Protein AF-A0A261SC72-F1 (afdb_monomer)

Secondary structure (DSSP, 8-state):
--PPPPHHHHHHHHHHHHHHHHHHHHHTT-HHHHHHHHHHHHHHHHHHHHS-TT----HHHHHHHHHHHHHHHHHHHHHHHHHHHHHHHHHHHHHHHHHHHHHHHHHHHHHHTT-

Foldseek 3Di:
DDDPQPPLLVLLVQLLVLLLQLLVCLVVVNVVSNVVSVVVNVVSVVVNVVPDPPDDDDPVSVVSSVVSVVSSVVSVVSSCVSVVVVVVVVVVVVVVVVVVVVVVVVVVVVVVVVD

Nearest PDB structures (foldseek):
  3h3m-assembly1_A  TM=9.559E-01  e=9.426E-07  Bordetella bronchiseptica
  3a7m-assembly1_B  TM=8.176E-01  e=1.251E-03  Salmonella enterica subsp. enterica serovar Typhimurium
  6ch2-assembly1_D  TM=7.949E-01  e=9.130E-03  Salmonella enterica subsp. enterica serovar Typhimurium str. LT2
  6ch2-assembly2_E  TM=7.815E-01  e=1.737E-02  Salmonella enterica subsp. enterica serovar Typhimurium str. LT2
  6lea-assembly2_B  TM=5.306E-01  e=2.557E-01  Helicobacter pylori CPY1124

Solvent-accessible surface area (backbone atoms only — not comparable to full-atom values): 6359 Å² total; per-residue (Å²): 133,86,73,82,75,57,71,67,56,53,43,46,53,52,43,36,54,33,33,49,50,23,29,52,25,45,76,70,69,35,59,68,54,25,53,55,32,49,50,55,40,53,54,44,52,52,54,51,71,66,56,62,98,73,75,84,65,54,74,66,56,48,50,53,49,49,55,41,51,52,52,33,52,52,29,54,49,55,34,44,67,64,47,52,60,56,53,53,52,52,52,51,52,54,50,52,52,52,52,53,54,51,52,54,50,51,56,53,52,54,58,66,73,75,111

Radius of gyration: 23.68 Å; Cα contacts (8 Å, |Δi|>4): 65; chains: 1; bounding box: 67×28×64 Å

Sequence (115 aa):
MTSPSPQILELYREIVAVTASMLNAARTEDWNSVLTHGLSYCEAVERLRHIGVGELLDDDERRQKHDMLVQILENDAHTRDLAMPELARMSELLGRMKRQQGALRAYAGTKARAL

Organism: NCBI:txid1416804

pLDDT: mean 90.12, std 13.84, range [33.69, 98.88]

Structure (mmCIF, N/CA/C/O backbone):
data_AF-A0A261SC72-F1
#
_entry.id   AF-A0A261SC72-F1
#
loop_
_atom_site.group_PDB
_atom_site.id
_atom_site.type_symbol
_atom_site.label_atom_id
_atom_site.label_alt_id
_atom_site.label_comp_id
_atom_site.label_asym_id
_atom_site.label_entity_id
_atom_site.label_seq_id
_atom_site.pdbx_PDB_ins_code
_atom_site.Cartn_x
_atom_site.Cartn_y
_atom_site.Cartn_z
_atom_site.occupancy
_atom_site.B_iso_or_equiv
_atom_site.auth_seq_id
_atom_site.auth_comp_id
_atom_site.auth_asym_id
_atom_site.auth_atom_id
_atom_site.pdbx_PDB_model_num
ATOM 1 N N . MET A 1 1 ? 28.016 -4.893 -21.077 1.00 33.69 1 MET A N 1
ATOM 2 C CA . MET A 1 1 ? 27.917 -3.566 -20.436 1.00 33.69 1 MET A CA 1
ATOM 3 C C . MET A 1 1 ? 26.440 -3.343 -20.173 1.00 33.69 1 MET A C 1
ATOM 5 O O . MET A 1 1 ? 25.695 -3.267 -21.135 1.00 33.69 1 MET A O 1
ATOM 9 N N . THR A 1 2 ? 25.994 -3.400 -18.920 1.00 43.19 2 THR A N 1
ATOM 10 C CA . THR A 1 2 ? 24.593 -3.139 -18.555 1.00 43.19 2 THR A CA 1
ATOM 11 C C . THR A 1 2 ? 24.334 -1.646 -18.695 1.00 43.19 2 THR A C 1
ATOM 13 O O . THR A 1 2 ? 24.965 -0.856 -17.992 1.00 43.19 2 THR A O 1
ATOM 16 N N . SER A 1 3 ? 23.462 -1.259 -19.627 1.00 52.41 3 SER A N 1
ATOM 17 C CA . SER A 1 3 ? 22.930 0.103 -19.676 1.00 52.41 3 SER A CA 1
ATOM 18 C C . SER A 1 3 ? 22.315 0.445 -18.313 1.00 52.41 3 SER A C 1
ATOM 20 O O . SER A 1 3 ? 21.748 -0.445 -17.671 1.00 52.41 3 SER A O 1
ATOM 22 N N . PRO A 1 4 ? 22.461 1.687 -17.821 1.00 63.47 4 PRO A N 1
ATOM 23 C CA . PRO A 1 4 ? 21.792 2.102 -16.595 1.00 63.47 4 PRO A CA 1
ATOM 24 C C . PRO A 1 4 ? 20.283 1.874 -16.744 1.00 63.47 4 PRO A C 1
ATOM 26 O O . PRO A 1 4 ? 19.705 2.222 -17.770 1.00 63.47 4 PRO A O 1
ATOM 29 N N . SER A 1 5 ? 19.674 1.248 -15.735 1.00 67.31 5 SER A N 1
ATOM 30 C CA . SER A 1 5 ? 18.232 0.988 -15.709 1.00 67.31 5 SER A CA 1
ATOM 31 C C . SER A 1 5 ? 17.465 2.313 -15.819 1.00 67.31 5 SER A C 1
ATOM 33 O O . SER A 1 5 ? 17.856 3.264 -15.135 1.00 67.31 5 SER A O 1
ATOM 35 N N . PRO A 1 6 ? 16.370 2.379 -16.601 1.00 83.62 6 PRO A N 1
ATOM 36 C CA . PRO A 1 6 ? 15.518 3.562 -16.681 1.00 83.62 6 PRO A CA 1
ATOM 37 C C . PRO A 1 6 ? 15.089 4.041 -15.298 1.00 83.62 6 PRO A C 1
ATOM 39 O O . PRO A 1 6 ? 14.790 3.221 -14.417 1.00 83.62 6 PRO A O 1
ATOM 42 N N . GLN A 1 7 ? 15.032 5.359 -15.110 1.00 89.25 7 GLN A N 1
ATOM 43 C CA . GLN A 1 7 ? 14.712 5.956 -13.816 1.00 89.25 7 GLN A CA 1
ATOM 44 C C . GLN A 1 7 ? 13.316 5.527 -13.346 1.00 89.25 7 GLN A C 1
ATOM 46 O O . GLN A 1 7 ? 13.100 5.294 -12.154 1.00 89.25 7 GLN A O 1
ATOM 51 N N . ILE A 1 8 ? 12.382 5.345 -14.286 1.00 91.94 8 ILE A N 1
ATOM 52 C CA . ILE A 1 8 ? 11.044 4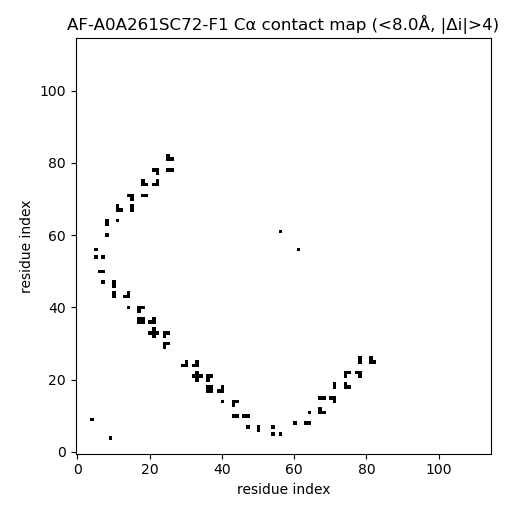.839 -13.992 1.00 91.94 8 ILE A CA 1
ATOM 53 C C . ILE A 1 8 ? 11.081 3.447 -13.350 1.00 91.94 8 ILE A C 1
ATOM 55 O O . ILE A 1 8 ? 10.381 3.222 -12.366 1.00 91.94 8 ILE A O 1
ATOM 59 N N . LEU A 1 9 ? 11.915 2.521 -13.836 1.00 93.50 9 LEU A N 1
ATOM 60 C CA . LEU A 1 9 ? 11.978 1.158 -13.295 1.00 93.50 9 LEU A CA 1
ATOM 61 C C . LEU A 1 9 ? 12.565 1.132 -11.885 1.00 93.50 9 LEU A C 1
ATOM 63 O O . LEU A 1 9 ? 12.149 0.310 -11.071 1.00 93.50 9 LEU A O 1
ATOM 67 N N . GLU A 1 10 ? 13.483 2.049 -11.576 1.00 94.06 10 GLU A N 1
ATOM 68 C CA . GLU A 1 10 ? 14.015 2.180 -10.221 1.00 94.06 10 GLU A CA 1
ATOM 69 C C . GLU A 1 10 ? 12.943 2.636 -9.229 1.00 94.06 10 GLU A C 1
ATOM 71 O O . GLU A 1 10 ? 12.814 2.053 -8.155 1.00 94.06 10 GLU A O 1
ATOM 76 N N . LEU A 1 11 ? 12.097 3.596 -9.612 1.00 94.94 11 LEU A N 1
ATOM 77 C CA . LEU A 1 11 ? 10.971 4.001 -8.769 1.00 94.94 11 LEU A CA 1
ATOM 78 C C . LEU A 1 11 ? 9.945 2.880 -8.589 1.00 94.94 11 LEU A C 1
ATOM 80 O O . LEU A 1 11 ? 9.426 2.706 -7.491 1.00 94.94 11 LEU A O 1
ATOM 84 N N . TYR A 1 12 ? 9.664 2.086 -9.625 1.00 96.69 12 TYR A N 1
ATOM 85 C CA . TYR A 1 12 ? 8.801 0.912 -9.466 1.00 96.69 12 TYR A CA 1
ATOM 86 C C . TYR A 1 12 ? 9.408 -0.120 -8.503 1.00 96.69 12 TYR A C 1
ATOM 88 O O . TYR A 1 12 ? 8.680 -0.642 -7.660 1.00 96.69 12 TYR A O 1
ATOM 96 N N . ARG A 1 13 ? 10.726 -0.371 -8.557 1.00 97.50 13 ARG A N 1
ATOM 97 C CA . ARG A 1 13 ? 11.416 -1.236 -7.580 1.00 97.50 13 ARG A CA 1
ATOM 98 C C . ARG A 1 13 ? 11.304 -0.696 -6.158 1.00 97.50 13 ARG A C 1
ATOM 100 O O . ARG A 1 13 ? 11.034 -1.461 -5.233 1.00 97.50 13 ARG A O 1
ATOM 107 N N . GLU A 1 14 ? 11.470 0.610 -5.983 1.00 97.75 14 GLU A N 1
ATOM 108 C CA . GLU A 1 14 ? 11.312 1.261 -4.684 1.00 97.75 14 GLU A CA 1
ATOM 109 C C . GLU A 1 14 ? 9.878 1.113 -4.147 1.00 97.75 14 GLU A C 1
ATOM 111 O O . GLU A 1 14 ? 9.680 0.761 -2.981 1.00 97.75 14 GLU A O 1
ATOM 116 N N . ILE A 1 15 ? 8.869 1.291 -5.007 1.00 98.31 15 ILE A N 1
ATOM 117 C CA . ILE A 1 15 ? 7.457 1.134 -4.631 1.00 98.31 15 ILE A CA 1
ATOM 118 C C . ILE A 1 15 ? 7.131 -0.334 -4.290 1.00 98.31 15 ILE A C 1
ATOM 120 O O . ILE A 1 15 ? 6.401 -0.610 -3.334 1.00 98.31 15 ILE A O 1
ATOM 124 N N . VAL A 1 16 ? 7.706 -1.306 -5.004 1.00 98.75 16 VAL A N 1
ATOM 125 C CA . VAL A 1 16 ? 7.606 -2.728 -4.629 1.00 98.75 16 VAL A CA 1
ATOM 126 C C . VAL A 1 16 ? 8.185 -2.961 -3.230 1.00 98.75 16 VAL A C 1
ATOM 128 O O . VAL A 1 16 ? 7.547 -3.604 -2.396 1.00 98.75 16 VAL A O 1
ATOM 131 N N . ALA A 1 17 ? 9.367 -2.415 -2.938 1.00 98.69 17 ALA A N 1
ATOM 132 C CA . ALA A 1 17 ? 10.029 -2.608 -1.650 1.00 98.69 17 ALA A CA 1
ATOM 133 C C . ALA A 1 17 ? 9.243 -1.988 -0.478 1.00 98.69 17 ALA A C 1
ATOM 135 O O . ALA A 1 17 ? 9.101 -2.613 0.581 1.00 98.69 17 ALA A O 1
ATOM 136 N N . VAL A 1 18 ? 8.695 -0.781 -0.659 1.00 98.69 18 VAL A N 1
ATOM 137 C CA . VAL A 1 18 ? 7.918 -0.114 0.396 1.00 98.69 18 VAL A CA 1
ATOM 138 C C . VAL A 1 18 ? 6.568 -0.795 0.627 1.00 98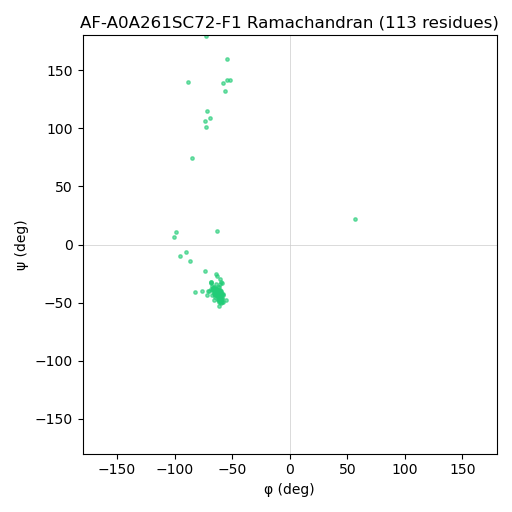.69 18 VAL A C 1
ATOM 140 O O . VAL A 1 18 ? 6.202 -1.015 1.779 1.00 98.69 18 VAL A O 1
ATOM 143 N N . THR A 1 19 ? 5.868 -1.232 -0.426 1.00 98.81 19 THR A N 1
ATOM 144 C CA . THR A 1 19 ? 4.595 -1.966 -0.274 1.00 98.81 19 THR A CA 1
ATOM 145 C C . THR A 1 19 ? 4.797 -3.356 0.333 1.00 98.81 19 THR A C 1
ATOM 147 O O . THR A 1 19 ? 3.980 -3.797 1.141 1.00 98.81 19 THR A O 1
ATOM 150 N N . ALA A 1 20 ? 5.922 -4.023 0.054 1.00 98.81 20 ALA A N 1
ATOM 151 C CA . ALA A 1 20 ? 6.294 -5.260 0.743 1.00 98.81 20 ALA A CA 1
ATOM 152 C C . ALA A 1 20 ? 6.568 -5.025 2.241 1.00 98.81 20 ALA A C 1
ATOM 154 O O . ALA A 1 20 ? 6.142 -5.820 3.082 1.00 98.81 20 ALA A O 1
ATOM 155 N N . SER A 1 21 ? 7.230 -3.915 2.588 1.00 98.81 21 SER A N 1
ATOM 156 C CA . SER A 1 21 ? 7.462 -3.518 3.985 1.00 98.81 21 SER A CA 1
ATOM 157 C C . SER A 1 21 ? 6.152 -3.190 4.711 1.00 98.81 21 SER A C 1
ATOM 159 O O . SER A 1 21 ? 5.955 -3.635 5.842 1.00 98.81 21 SER 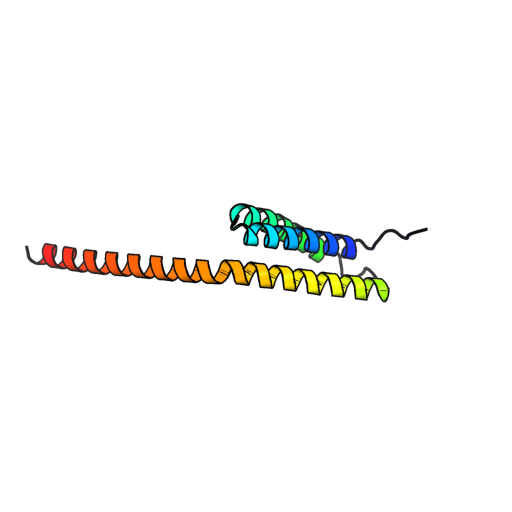A O 1
ATOM 161 N N . MET A 1 22 ? 5.217 -2.500 4.043 1.00 98.69 22 MET A N 1
ATOM 162 C CA . MET A 1 22 ? 3.859 -2.263 4.553 1.00 98.69 22 MET A CA 1
ATOM 163 C C . MET A 1 22 ? 3.133 -3.578 4.839 1.00 98.69 22 MET A C 1
ATOM 165 O O . MET A 1 22 ? 2.617 -3.761 5.940 1.00 98.69 22 MET A O 1
ATOM 169 N N . LEU A 1 23 ? 3.137 -4.516 3.888 1.00 98.81 23 LEU A N 1
ATOM 170 C CA . LEU A 1 23 ? 2.497 -5.815 4.075 1.00 98.81 23 LEU A CA 1
ATOM 171 C C . LEU A 1 23 ? 3.135 -6.601 5.227 1.00 98.81 23 LEU A C 1
ATOM 173 O O . LEU A 1 23 ? 2.426 -7.212 6.026 1.00 98.81 23 LEU A O 1
ATOM 177 N N . ASN A 1 24 ? 4.464 -6.588 5.344 1.00 98.69 24 ASN A N 1
ATOM 178 C CA . ASN A 1 24 ? 5.151 -7.273 6.435 1.00 98.69 24 ASN A CA 1
ATOM 179 C C . ASN A 1 24 ? 4.795 -6.676 7.806 1.00 98.69 24 ASN A C 1
ATOM 181 O O . ASN A 1 24 ? 4.492 -7.427 8.728 1.00 98.69 24 ASN A O 1
ATOM 185 N N . ALA A 1 25 ? 4.758 -5.346 7.921 1.00 98.56 25 ALA A N 1
ATOM 186 C CA . ALA A 1 25 ? 4.326 -4.669 9.142 1.00 98.56 25 ALA A CA 1
ATOM 187 C C . ALA A 1 25 ? 2.854 -4.970 9.477 1.00 98.56 25 ALA A C 1
ATOM 189 O O . ALA A 1 25 ? 2.524 -5.238 10.631 1.00 98.56 25 ALA A O 1
ATOM 190 N N . ALA A 1 26 ? 1.973 -5.010 8.472 1.00 98.25 26 ALA A N 1
ATOM 191 C CA . ALA A 1 26 ? 0.569 -5.370 8.661 1.00 98.25 26 ALA A CA 1
ATOM 192 C C . ALA A 1 26 ? 0.401 -6.820 9.149 1.00 98.25 26 ALA A C 1
ATOM 194 O O . ALA A 1 26 ? -0.430 -7.081 10.015 1.00 98.25 26 ALA A O 1
ATOM 195 N N . ARG A 1 27 ? 1.218 -7.763 8.655 1.00 98.12 27 ARG A N 1
ATOM 196 C CA . ARG A 1 27 ? 1.227 -9.164 9.124 1.00 98.12 27 ARG A CA 1
ATOM 197 C C . ARG A 1 27 ? 1.625 -9.304 10.592 1.00 98.12 27 ARG A C 1
ATOM 199 O O . ARG A 1 27 ? 1.223 -10.272 11.228 1.00 98.12 27 ARG A O 1
ATOM 206 N N . THR A 1 28 ? 2.409 -8.366 11.116 1.00 97.81 28 THR A N 1
ATOM 207 C CA . THR A 1 28 ? 2.786 -8.304 12.535 1.00 97.81 28 THR A CA 1
ATOM 208 C C . THR A 1 28 ? 1.932 -7.317 13.335 1.00 97.81 28 THR A C 1
ATOM 210 O O . THR A 1 28 ? 2.294 -6.997 14.462 1.00 97.81 28 THR A O 1
ATOM 213 N N . GLU A 1 29 ? 0.834 -6.814 12.755 1.00 96.25 29 GLU A N 1
ATOM 214 C CA . GLU A 1 29 ? -0.073 -5.820 13.351 1.00 96.25 29 GLU A CA 1
ATOM 215 C C . GLU A 1 29 ? 0.614 -4.502 13.781 1.00 96.25 29 GLU A C 1
ATOM 217 O O . GLU A 1 29 ? 0.088 -3.740 14.595 1.00 96.25 29 GLU A O 1
ATOM 222 N N . ASP A 1 30 ? 1.781 -4.186 13.210 1.00 98.06 30 ASP A N 1
ATOM 223 C CA . ASP A 1 30 ? 2.512 -2.946 13.484 1.00 98.06 30 ASP A CA 1
ATOM 224 C C . ASP A 1 30 ? 2.002 -1.805 12.592 1.00 98.06 30 ASP A C 1
ATOM 226 O O . ASP A 1 30 ? 2.631 -1.382 11.616 1.00 98.06 30 ASP A O 1
ATOM 230 N N . TRP A 1 31 ? 0.820 -1.294 12.934 1.00 96.38 31 TRP A N 1
ATOM 231 C CA . TRP A 1 31 ? 0.146 -0.245 12.167 1.00 96.38 31 TRP A CA 1
ATOM 232 C C . TRP A 1 31 ? 0.913 1.083 12.135 1.00 96.38 31 TRP A C 1
ATOM 234 O O . TRP A 1 31 ? 0.770 1.845 11.179 1.00 96.38 31 TRP A O 1
ATOM 244 N N . ASN A 1 32 ? 1.760 1.358 13.131 1.00 97.62 32 ASN A N 1
ATOM 245 C CA . ASN A 1 32 ? 2.616 2.546 13.122 1.00 97.62 32 ASN A CA 1
ATOM 246 C C . ASN A 1 32 ? 3.678 2.443 12.022 1.00 97.62 32 ASN A C 1
ATOM 248 O O . ASN A 1 32 ? 3.889 3.402 11.272 1.00 97.62 32 ASN A O 1
ATOM 252 N N . SER A 1 33 ? 4.307 1.276 11.879 1.00 98.19 33 SER A N 1
ATOM 253 C CA . SER A 1 33 ? 5.245 1.026 10.784 1.00 98.19 33 SER A CA 1
ATOM 254 C C . SER A 1 33 ? 4.545 1.008 9.425 1.00 98.19 33 SER A C 1
ATOM 256 O O . SER A 1 33 ? 5.072 1.592 8.479 1.00 98.19 33 SER A O 1
ATOM 258 N N . VAL A 1 34 ? 3.324 0.457 9.319 1.00 98.31 34 VAL A N 1
ATOM 259 C CA . VAL A 1 34 ? 2.515 0.549 8.082 1.00 98.31 34 VAL A CA 1
ATOM 260 C C . VAL A 1 34 ? 2.326 2.008 7.655 1.00 98.31 34 VAL A C 1
ATOM 262 O O . VAL A 1 34 ? 2.559 2.342 6.495 1.00 98.31 34 VAL A O 1
ATOM 265 N N . LEU A 1 35 ? 1.950 2.894 8.585 1.00 97.44 35 LEU A N 1
ATOM 266 C CA . LEU A 1 35 ? 1.771 4.323 8.300 1.00 97.44 35 LEU A CA 1
ATOM 267 C C . LEU A 1 35 ? 3.088 5.014 7.929 1.00 97.44 35 LEU A C 1
ATOM 269 O O . LEU A 1 35 ? 3.110 5.835 7.014 1.00 97.44 35 LEU A O 1
ATOM 273 N N . THR A 1 36 ? 4.183 4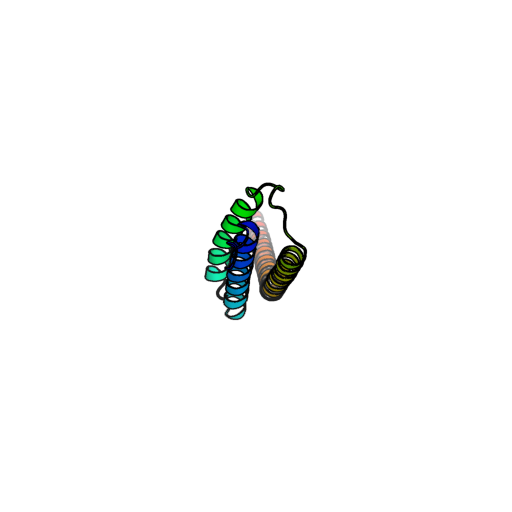.656 8.601 1.00 98.38 36 THR A N 1
ATOM 274 C CA . THR A 1 36 ? 5.521 5.196 8.315 1.00 98.38 36 THR A CA 1
ATOM 275 C C . THR A 1 36 ? 5.964 4.829 6.899 1.00 98.38 36 THR A C 1
ATOM 277 O O . THR A 1 36 ? 6.353 5.704 6.129 1.00 98.38 36 THR A O 1
ATOM 280 N N . HIS A 1 37 ? 5.827 3.560 6.508 1.00 98.50 37 HIS A N 1
ATOM 281 C CA . HIS A 1 37 ? 6.092 3.123 5.138 1.00 98.50 37 HIS A CA 1
ATOM 282 C C . HIS A 1 37 ? 5.118 3.753 4.130 1.00 98.50 37 HIS A C 1
ATOM 284 O O . HIS A 1 37 ? 5.525 4.098 3.024 1.00 98.50 37 HIS A O 1
ATOM 290 N N . GLY A 1 38 ? 3.862 3.988 4.519 1.00 97.75 38 GLY A N 1
ATOM 291 C CA . GLY A 1 38 ? 2.878 4.696 3.697 1.00 97.75 38 GLY A CA 1
ATOM 292 C C . GLY A 1 38 ? 3.303 6.119 3.311 1.00 97.75 38 GLY A C 1
ATOM 293 O O . GLY A 1 38 ? 3.007 6.564 2.202 1.00 97.75 38 GLY A O 1
ATOM 294 N N . LEU A 1 39 ? 4.046 6.825 4.172 1.00 98.12 39 LEU A N 1
ATOM 295 C CA . LEU A 1 39 ? 4.627 8.128 3.824 1.00 98.12 39 LEU A CA 1
ATOM 296 C C . LEU A 1 39 ? 5.687 7.987 2.723 1.00 98.12 39 LEU A C 1
ATOM 298 O O . LEU A 1 39 ? 5.610 8.683 1.712 1.00 98.12 39 LEU A O 1
ATOM 302 N N . SER A 1 40 ? 6.610 7.031 2.864 1.00 97.94 40 SER A N 1
ATOM 303 C CA . SER A 1 40 ? 7.625 6.741 1.841 1.00 97.94 40 SER A CA 1
ATOM 304 C C . SER A 1 40 ? 7.004 6.287 0.514 1.00 97.94 40 SER A C 1
ATOM 306 O O . SER A 1 40 ? 7.469 6.679 -0.555 1.00 97.94 40 SER A O 1
ATOM 308 N N . TYR A 1 41 ? 5.910 5.519 0.564 1.00 98.12 41 TYR A N 1
ATOM 309 C CA . TYR A 1 41 ? 5.123 5.164 -0.617 1.00 98.12 41 TYR A CA 1
ATOM 310 C C . TYR A 1 41 ? 4.596 6.412 -1.336 1.00 98.12 41 TYR A C 1
ATOM 312 O O . TYR A 1 41 ? 4.800 6.562 -2.541 1.00 98.12 41 TYR A O 1
ATOM 320 N N . CYS A 1 42 ? 3.973 7.342 -0.605 1.00 97.75 42 CYS A N 1
ATOM 321 C CA . CYS A 1 42 ? 3.473 8.593 -1.175 1.00 97.75 42 CYS A CA 1
ATOM 322 C C . CYS A 1 42 ? 4.589 9.416 -1.836 1.00 97.75 42 CYS A C 1
ATOM 324 O O . CYS A 1 42 ? 4.391 9.933 -2.935 1.00 97.75 42 CYS A O 1
ATOM 326 N N . GLU A 1 43 ? 5.763 9.505 -1.207 1.00 96.81 43 GLU A N 1
ATOM 327 C CA . GLU A 1 43 ? 6.930 10.210 -1.754 1.00 96.81 43 GLU A CA 1
ATOM 328 C C . GLU A 1 43 ? 7.477 9.550 -3.030 1.00 96.81 43 GLU A C 1
ATOM 330 O O . GLU A 1 43 ? 7.820 10.242 -3.994 1.00 96.81 43 GLU A O 1
ATOM 335 N N . ALA A 1 44 ? 7.551 8.217 -3.069 1.00 95.62 44 ALA A N 1
ATOM 336 C CA . ALA A 1 44 ? 7.990 7.473 -4.250 1.00 95.62 44 ALA A CA 1
ATOM 337 C C . ALA A 1 44 ? 7.003 7.623 -5.418 1.00 95.62 44 ALA A C 1
ATOM 339 O O . ALA A 1 44 ? 7.413 7.886 -6.551 1.00 95.62 44 ALA A O 1
ATOM 340 N N . VAL A 1 45 ? 5.698 7.544 -5.143 1.00 95.00 45 VAL A N 1
ATOM 341 C CA . VAL A 1 45 ? 4.650 7.769 -6.148 1.00 95.00 45 VAL A CA 1
ATOM 342 C C . VAL A 1 45 ? 4.651 9.220 -6.643 1.00 95.00 45 VAL A C 1
ATOM 344 O O . VAL A 1 45 ? 4.436 9.456 -7.832 1.00 95.00 45 VAL A O 1
ATOM 347 N N . GLU A 1 46 ? 4.924 10.201 -5.780 1.00 94.69 46 GLU A N 1
ATOM 348 C CA . GLU A 1 46 ? 5.039 11.602 -6.200 1.00 94.69 46 GLU A CA 1
ATOM 349 C C . GLU A 1 46 ? 6.225 11.817 -7.142 1.00 94.69 46 GLU A C 1
ATOM 351 O O . GLU A 1 46 ? 6.077 12.453 -8.187 1.00 94.69 46 GLU A O 1
ATOM 356 N N . ARG A 1 47 ? 7.387 11.228 -6.838 1.00 93.06 47 ARG A N 1
ATOM 357 C CA . ARG A 1 47 ? 8.525 11.226 -7.769 1.00 93.06 47 ARG A CA 1
ATOM 358 C C . ARG A 1 47 ? 8.169 10.545 -9.086 1.00 93.06 47 ARG A C 1
ATOM 360 O O . ARG A 1 47 ? 8.519 11.064 -10.141 1.00 93.06 47 ARG A O 1
ATOM 367 N N . LEU A 1 48 ? 7.424 9.439 -9.038 1.00 91.56 48 LEU A N 1
ATOM 368 C CA . LEU A 1 48 ? 7.004 8.713 -10.236 1.00 91.56 48 LEU A CA 1
ATOM 369 C C . LEU A 1 48 ? 6.098 9.563 -11.132 1.00 91.56 48 LEU A C 1
ATOM 371 O O . LEU A 1 48 ? 6.270 9.546 -12.347 1.00 91.56 48 LEU A O 1
ATOM 375 N N . ARG A 1 49 ? 5.186 10.354 -10.549 1.00 88.56 49 ARG A N 1
ATOM 376 C CA . ARG A 1 49 ? 4.336 11.306 -11.291 1.00 88.56 49 ARG A CA 1
ATOM 377 C C . ARG A 1 49 ? 5.136 12.377 -12.038 1.00 88.56 49 ARG A C 1
ATOM 379 O O . ARG A 1 49 ? 4.670 12.866 -13.064 1.00 88.56 49 ARG A O 1
ATOM 386 N N . HIS A 1 50 ? 6.311 12.740 -11.528 1.00 87.38 50 HIS A N 1
ATOM 387 C CA . HIS A 1 50 ? 7.181 13.757 -12.120 1.00 87.38 50 HIS A CA 1
ATOM 388 C C . HIS A 1 50 ? 8.122 13.211 -13.199 1.00 87.38 50 HIS A C 1
ATOM 390 O O . HIS A 1 50 ? 8.675 13.997 -13.972 1.00 87.38 50 HIS A O 1
ATOM 396 N N . ILE A 1 51 ? 8.282 11.887 -13.301 1.00 81.81 51 ILE A N 1
ATOM 397 C CA . ILE A 1 51 ? 8.927 11.276 -14.463 1.00 81.81 51 ILE A CA 1
ATOM 398 C C . ILE A 1 51 ? 7.939 11.380 -15.624 1.00 81.81 51 ILE A C 1
ATOM 400 O O . ILE A 1 51 ? 6.954 10.646 -15.703 1.00 81.81 51 ILE A O 1
ATOM 404 N N . GLY A 1 52 ? 8.170 12.354 -16.505 1.00 59.38 52 GLY A N 1
ATOM 405 C CA . GLY A 1 52 ? 7.342 12.564 -17.689 1.00 59.38 52 GLY A CA 1
ATOM 406 C C . GLY A 1 52 ? 7.226 11.297 -18.546 1.00 59.38 52 GLY A C 1
ATOM 407 O O . GLY A 1 52 ? 8.077 10.413 -18.504 1.00 59.38 52 GLY A O 1
ATOM 408 N N . VAL A 1 53 ? 6.192 11.238 -19.389 1.00 58.97 53 VAL A N 1
ATOM 409 C CA . VAL A 1 53 ? 5.831 10.107 -20.283 1.00 58.97 53 VAL A CA 1
ATOM 410 C C . VAL A 1 53 ? 6.910 9.791 -21.356 1.00 58.97 53 VAL A C 1
ATOM 412 O O . VAL A 1 53 ? 6.658 9.068 -22.311 1.00 58.97 53 VAL A O 1
ATOM 415 N N . GLY A 1 54 ? 8.115 10.355 -21.240 1.00 61.34 54 GLY A N 1
ATOM 416 C CA . GLY A 1 54 ? 9.149 10.381 -22.273 1.00 61.34 54 GLY A CA 1
ATOM 417 C C . GLY A 1 54 ? 10.218 9.288 -22.205 1.00 61.34 54 GLY A C 1
ATOM 418 O O . GLY A 1 54 ? 10.982 9.178 -23.161 1.00 61.34 54 GLY A O 1
ATOM 419 N N . GLU A 1 55 ? 10.306 8.483 -21.138 1.00 72.44 55 GLU A N 1
ATOM 420 C CA . GLU A 1 55 ? 11.232 7.337 -21.131 1.00 72.44 55 GLU A CA 1
ATOM 421 C C . GLU A 1 55 ? 10.682 6.219 -22.031 1.00 72.44 55 GLU A C 1
ATOM 423 O O . GLU A 1 55 ? 9.702 5.541 -21.709 1.00 72.44 55 GLU A O 1
ATOM 428 N N . LEU A 1 56 ? 11.309 6.049 -23.198 1.00 81.12 56 LEU A N 1
ATOM 429 C CA . LEU A 1 56 ? 11.063 4.926 -24.096 1.00 81.12 56 LEU A CA 1
ATOM 430 C C . LEU A 1 56 ? 11.601 3.652 -23.451 1.00 81.12 56 LEU A C 1
ATOM 432 O O . LEU A 1 56 ? 12.809 3.465 -23.378 1.00 81.12 56 LEU A O 1
ATOM 436 N N . LEU A 1 57 ? 10.682 2.792 -23.022 1.00 88.06 57 LEU A N 1
ATOM 437 C CA . LEU A 1 57 ? 11.002 1.451 -22.550 1.00 88.06 57 LEU A CA 1
ATOM 438 C C . LEU A 1 57 ? 11.010 0.464 -23.715 1.00 88.06 57 LEU A C 1
ATOM 440 O O . LEU A 1 57 ? 10.121 0.513 -24.579 1.00 88.06 57 LEU A O 1
ATOM 444 N N . ASP A 1 58 ? 11.965 -0.452 -23.721 1.00 91.75 58 ASP A N 1
ATOM 445 C CA . ASP A 1 58 ? 11.909 -1.618 -24.597 1.00 91.75 58 ASP A CA 1
ATOM 446 C C . ASP A 1 58 ? 10.856 -2.641 -24.117 1.00 91.75 58 ASP A C 1
ATOM 448 O O . ASP A 1 58 ? 10.120 -2.423 -23.148 1.00 91.75 58 ASP A O 1
ATOM 452 N N . ASP A 1 59 ? 10.704 -3.744 -24.846 1.00 93.62 59 ASP A N 1
ATOM 453 C CA . ASP A 1 59 ? 9.688 -4.749 -24.532 1.00 93.62 59 ASP A CA 1
ATOM 454 C C . ASP A 1 59 ? 9.975 -5.510 -23.226 1.00 93.62 59 ASP A C 1
ATOM 456 O O . ASP A 1 59 ? 9.031 -5.897 -22.531 1.00 93.62 59 ASP A O 1
ATOM 460 N N . ASP A 1 60 ? 11.247 -5.726 -22.877 1.00 94.12 60 ASP A N 1
ATOM 461 C CA . ASP A 1 60 ? 11.645 -6.386 -21.628 1.00 94.12 60 ASP A CA 1
ATOM 462 C C . ASP A 1 60 ? 11.387 -5.471 -20.429 1.00 94.12 60 ASP A C 1
ATOM 464 O O . ASP A 1 60 ? 10.804 -5.890 -19.428 1.00 94.12 60 ASP A O 1
ATOM 468 N N . GLU A 1 61 ? 11.722 -4.193 -20.557 1.00 94.12 61 GLU A N 1
ATOM 469 C CA . GLU A 1 61 ? 11.485 -3.172 -19.543 1.00 94.12 61 GLU A CA 1
ATOM 470 C C . GLU A 1 61 ? 9.986 -2.934 -19.302 1.00 94.12 61 GLU A C 1
ATOM 472 O O . GLU A 1 61 ? 9.546 -2.761 -18.161 1.00 94.12 61 GLU A O 1
ATOM 477 N N . ARG A 1 62 ? 9.158 -2.981 -20.357 1.00 93.81 62 ARG A N 1
ATOM 478 C CA . ARG A 1 62 ? 7.690 -2.923 -20.223 1.00 93.81 62 ARG A CA 1
ATOM 479 C C . ARG A 1 62 ? 7.136 -4.126 -19.471 1.00 93.81 62 ARG A C 1
ATOM 481 O O . ARG A 1 62 ? 6.264 -3.938 -18.621 1.00 93.81 62 ARG A O 1
ATOM 488 N N . ARG A 1 63 ? 7.633 -5.334 -19.764 1.00 96.44 63 ARG A N 1
ATOM 489 C CA . ARG A 1 63 ? 7.270 -6.553 -19.021 1.00 96.44 63 ARG A CA 1
ATOM 490 C C . ARG A 1 63 ? 7.659 -6.423 -17.552 1.00 96.44 63 ARG A C 1
ATOM 492 O O . ARG A 1 63 ? 6.809 -6.587 -16.686 1.00 96.44 63 ARG A O 1
ATOM 499 N N . GLN A 1 64 ? 8.891 -6.003 -17.275 1.00 96.56 64 GLN A N 1
ATOM 500 C CA . GLN A 1 64 ? 9.369 -5.810 -15.908 1.00 96.56 64 GLN A CA 1
ATOM 501 C C . GLN A 1 64 ? 8.510 -4.800 -15.133 1.00 96.56 64 GLN A C 1
ATOM 503 O O . GLN A 1 64 ? 8.108 -5.058 -13.998 1.00 96.56 64 GLN A O 1
ATOM 508 N N . LYS A 1 65 ? 8.193 -3.652 -15.745 1.00 95.25 65 LYS A N 1
ATOM 509 C CA . LYS A 1 65 ? 7.300 -2.642 -15.160 1.00 95.25 65 LYS A CA 1
ATOM 510 C C . LYS A 1 65 ? 5.919 -3.214 -14.839 1.00 95.25 65 LYS A C 1
ATOM 512 O O . LYS A 1 65 ? 5.369 -2.910 -13.782 1.00 95.25 65 LYS A O 1
ATOM 517 N N . HIS A 1 66 ? 5.354 -4.001 -15.753 1.00 97.06 66 HIS A N 1
ATOM 518 C CA . HIS A 1 66 ? 4.059 -4.644 -15.557 1.00 97.06 66 HIS A CA 1
ATOM 519 C C . HIS A 1 66 ? 4.083 -5.597 -14.355 1.00 97.06 66 HIS A C 1
ATOM 521 O O . HIS A 1 66 ? 3.216 -5.498 -13.490 1.00 97.06 66 HIS A O 1
ATOM 527 N N . ASP A 1 67 ? 5.097 -6.454 -14.254 1.00 98.44 67 ASP A N 1
ATOM 528 C CA . ASP A 1 67 ? 5.211 -7.421 -13.158 1.00 98.44 67 ASP A CA 1
ATOM 529 C C . ASP A 1 67 ? 5.341 -6.722 -11.797 1.00 98.44 67 ASP A C 1
ATOM 531 O O . ASP A 1 67 ? 4.675 -7.096 -10.830 1.00 98.44 67 ASP A O 1
ATOM 535 N N . MET A 1 68 ? 6.114 -5.632 -11.734 1.00 98.31 68 MET A N 1
ATOM 536 C CA . MET A 1 68 ? 6.203 -4.799 -10.530 1.00 98.31 68 MET A CA 1
ATOM 537 C C . MET A 1 68 ? 4.858 -4.154 -10.173 1.00 98.31 68 MET A C 1
ATOM 539 O O . MET A 1 68 ? 4.502 -4.098 -8.999 1.00 98.31 68 MET A O 1
ATOM 543 N N . LEU A 1 69 ? 4.081 -3.692 -11.161 1.00 98.00 69 LEU A N 1
ATOM 544 C CA . LEU A 1 69 ? 2.753 -3.122 -10.915 1.00 98.00 69 LEU A CA 1
ATOM 545 C C . LEU A 1 69 ? 1.788 -4.159 -10.327 1.00 98.00 69 LEU A C 1
ATOM 547 O O . LEU A 1 69 ? 1.052 -3.837 -9.396 1.00 98.00 69 LEU A O 1
ATOM 551 N N . VAL A 1 70 ? 1.805 -5.391 -10.842 1.00 98.69 70 VAL A N 1
ATOM 552 C CA . VAL A 1 70 ? 1.007 -6.493 -10.286 1.00 98.69 70 VAL A CA 1
ATOM 553 C C . VAL A 1 70 ? 1.397 -6.740 -8.829 1.00 98.69 70 VAL A C 1
ATOM 555 O O . VAL A 1 70 ? 0.527 -6.733 -7.962 1.00 98.69 70 VAL A O 1
ATOM 558 N N . GLN A 1 71 ? 2.695 -6.846 -8.538 1.00 98.75 71 GLN A N 1
ATOM 559 C CA . GLN A 1 71 ? 3.185 -7.083 -7.179 1.00 98.75 71 GLN A CA 1
ATOM 560 C C . GLN A 1 71 ? 2.793 -5.967 -6.195 1.00 98.75 71 GLN A C 1
ATOM 562 O O . GLN A 1 71 ? 2.420 -6.246 -5.056 1.00 98.75 71 GLN A O 1
ATOM 567 N N . ILE A 1 72 ? 2.841 -4.703 -6.627 1.00 98.69 72 ILE A N 1
ATOM 568 C CA . ILE A 1 72 ? 2.386 -3.551 -5.832 1.00 98.69 72 ILE A CA 1
ATOM 569 C C . ILE A 1 72 ? 0.902 -3.702 -5.475 1.00 98.69 72 ILE A C 1
ATOM 571 O O . ILE A 1 72 ? 0.530 -3.610 -4.306 1.00 98.69 72 ILE A O 1
ATOM 575 N N . LEU A 1 73 ? 0.056 -3.988 -6.470 1.00 98.69 73 LEU A N 1
ATOM 576 C CA . LEU A 1 73 ? -1.387 -4.134 -6.269 1.00 98.69 73 LEU A CA 1
ATOM 577 C C . LEU A 1 73 ? -1.732 -5.322 -5.362 1.00 98.69 73 LEU A C 1
ATOM 579 O O . LEU A 1 73 ? -2.644 -5.218 -4.540 1.00 98.69 73 LEU A O 1
ATOM 583 N N . GLU A 1 74 ? -1.006 -6.433 -5.485 1.00 98.88 74 GLU A N 1
ATOM 584 C CA . GLU A 1 74 ? -1.153 -7.596 -4.608 1.00 98.88 74 GLU A CA 1
ATOM 585 C C . GLU A 1 74 ? -0.754 -7.271 -3.164 1.00 98.88 74 GLU A C 1
ATOM 587 O O . GLU A 1 74 ? -1.486 -7.612 -2.231 1.00 98.88 74 GLU A O 1
ATOM 592 N N . ASN A 1 75 ? 0.368 -6.577 -2.953 1.00 98.81 75 ASN A N 1
ATOM 593 C CA . ASN A 1 75 ? 0.788 -6.143 -1.619 1.00 98.81 75 ASN A CA 1
ATOM 594 C C . ASN A 1 75 ? -0.256 -5.222 -0.965 1.00 98.81 75 ASN A C 1
ATOM 596 O O . ASN A 1 75 ? -0.601 -5.406 0.207 1.00 98.81 75 ASN A O 1
ATOM 600 N N . ASP A 1 76 ? -0.802 -4.269 -1.723 1.00 98.50 76 ASP A N 1
ATOM 601 C CA . ASP A 1 76 ? -1.824 -3.331 -1.250 1.00 98.50 76 ASP A CA 1
ATOM 602 C C . ASP A 1 76 ? -3.164 -4.017 -0.957 1.00 98.50 76 ASP A C 1
ATOM 604 O O . ASP A 1 76 ? -3.860 -3.659 -0.001 1.00 98.50 76 ASP A O 1
ATOM 608 N N . ALA A 1 77 ? -3.560 -4.997 -1.776 1.00 98.69 77 ALA A N 1
ATOM 609 C CA . ALA A 1 77 ? -4.749 -5.807 -1.529 1.00 98.69 77 ALA A CA 1
ATOM 610 C C . ALA A 1 77 ? -4.608 -6.585 -0.215 1.00 98.69 77 ALA A C 1
ATOM 612 O O . ALA A 1 77 ? -5.425 -6.401 0.685 1.00 98.69 77 ALA A O 1
ATOM 613 N N . HIS A 1 78 ? -3.516 -7.334 -0.045 1.00 98.75 78 HIS A N 1
ATOM 614 C CA . HIS A 1 78 ? -3.281 -8.102 1.177 1.00 98.75 78 HIS A CA 1
ATOM 615 C C . HIS A 1 78 ? -3.155 -7.217 2.425 1.00 98.75 78 HIS A C 1
ATOM 617 O O . HIS A 1 78 ? -3.643 -7.579 3.494 1.00 98.75 78 HIS A O 1
ATOM 623 N N . THR A 1 79 ? -2.537 -6.037 2.310 1.00 98.31 79 THR A N 1
ATOM 624 C CA . THR A 1 79 ? -2.457 -5.080 3.426 1.00 98.31 79 THR A CA 1
ATOM 625 C C . THR A 1 79 ? -3.854 -4.612 3.845 1.00 98.31 79 THR A C 1
ATOM 627 O O . THR A 1 79 ? -4.160 -4.545 5.038 1.00 98.31 79 THR A O 1
ATOM 630 N N . ARG A 1 80 ? -4.739 -4.326 2.878 1.00 98.06 80 ARG A N 1
ATOM 631 C CA . ARG A 1 80 ? -6.133 -3.946 3.154 1.00 98.06 80 ARG A CA 1
ATOM 632 C C . ARG A 1 80 ? -6.949 -5.093 3.733 1.00 98.06 80 ARG A C 1
ATOM 634 O O . ARG A 1 80 ? -7.719 -4.845 4.658 1.00 98.06 80 ARG A O 1
ATOM 641 N N . ASP A 1 81 ? -6.755 -6.317 3.255 1.00 98.31 81 ASP A N 1
ATOM 642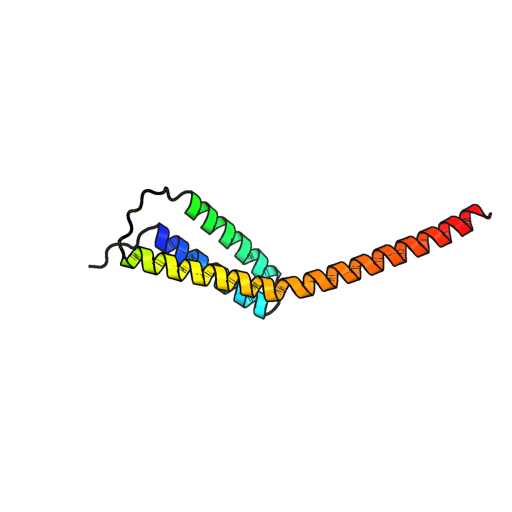 C CA . ASP A 1 81 ? -7.448 -7.499 3.779 1.00 98.31 81 ASP A CA 1
ATOM 643 C C . ASP A 1 81 ? -7.151 -7.728 5.268 1.00 98.31 81 ASP A C 1
ATOM 645 O O . ASP A 1 81 ? -8.030 -8.154 6.016 1.00 98.31 81 ASP A O 1
ATOM 649 N N . LEU A 1 82 ? -5.942 -7.375 5.720 1.00 97.62 82 LEU A N 1
ATOM 650 C CA . LEU A 1 82 ? -5.566 -7.409 7.135 1.00 97.62 82 LEU A CA 1
ATOM 651 C C . LEU A 1 82 ? -6.167 -6.237 7.932 1.00 97.62 82 LEU A C 1
ATOM 653 O O . LEU A 1 82 ? -6.610 -6.421 9.063 1.00 97.62 82 LEU A O 1
ATOM 657 N N . ALA A 1 83 ? -6.206 -5.030 7.359 1.00 95.50 83 ALA A N 1
ATOM 658 C CA . ALA A 1 83 ? -6.621 -3.819 8.076 1.00 95.50 83 ALA A CA 1
ATOM 659 C C . ALA A 1 83 ? -8.148 -3.628 8.166 1.00 95.50 83 ALA A C 1
ATOM 661 O O . ALA A 1 83 ? -8.680 -3.195 9.192 1.00 95.50 83 ALA A O 1
ATOM 662 N N . MET A 1 84 ? -8.874 -3.908 7.081 1.00 96.38 84 MET A N 1
ATOM 663 C CA . MET A 1 84 ? -10.296 -3.571 6.950 1.00 96.38 84 MET A CA 1
ATOM 664 C C . MET A 1 84 ? -11.207 -4.257 7.984 1.00 96.38 84 MET A C 1
ATOM 666 O O . MET A 1 84 ? -12.087 -3.570 8.516 1.00 96.38 84 MET A O 1
ATOM 670 N N . PRO A 1 85 ? -11.035 -5.554 8.316 1.00 95.25 85 PRO A N 1
ATOM 671 C CA . PRO A 1 85 ? -11.898 -6.220 9.291 1.00 95.25 85 PRO A CA 1
ATOM 672 C C . PRO A 1 85 ? -11.819 -5.589 10.685 1.00 95.25 85 PRO A C 1
ATOM 674 O O . PRO A 1 85 ? -12.851 -5.345 11.317 1.00 95.25 85 PRO A O 1
ATOM 677 N N . GLU A 1 86 ? -10.611 -5.269 11.153 1.00 91.25 86 GLU A N 1
ATOM 678 C CA . GLU A 1 86 ? -10.418 -4.697 12.487 1.00 91.25 86 GLU A CA 1
ATOM 679 C C . GLU A 1 86 ? -10.949 -3.259 12.561 1.00 91.25 86 GLU A C 1
ATOM 681 O O . GLU A 1 86 ? -11.653 -2.901 13.508 1.00 91.25 86 GLU A O 1
ATOM 686 N N . LEU A 1 87 ? -10.743 -2.457 11.511 1.00 93.81 87 LEU A N 1
ATOM 687 C CA . LEU A 1 87 ? -11.342 -1.122 11.405 1.00 93.81 87 LEU A CA 1
ATOM 688 C C . LEU A 1 87 ? -12.877 -1.166 11.442 1.00 93.81 87 LEU A C 1
ATOM 690 O O . LEU A 1 87 ? -13.511 -0.339 12.112 1.00 93.81 87 LEU A O 1
ATOM 694 N N . ALA A 1 88 ? -13.490 -2.139 10.761 1.00 95.94 88 ALA A N 1
ATOM 695 C CA . ALA A 1 88 ? -14.936 -2.341 10.802 1.00 95.94 88 ALA A CA 1
ATOM 696 C C . ALA A 1 88 ? -15.411 -2.706 12.220 1.00 95.94 88 ALA A C 1
ATOM 698 O O . ALA A 1 88 ? -16.367 -2.106 12.726 1.00 95.94 88 ALA A O 1
ATOM 699 N N . ARG A 1 89 ? -14.697 -3.612 12.903 1.00 95.00 89 ARG A N 1
ATOM 700 C CA . ARG A 1 89 ? -14.981 -4.019 14.289 1.00 95.00 89 ARG A CA 1
ATOM 701 C C . ARG A 1 89 ? -14.905 -2.841 15.264 1.00 95.00 89 ARG A C 1
ATOM 703 O O . ARG A 1 89 ? -15.813 -2.644 16.078 1.00 95.00 89 ARG A O 1
ATOM 710 N N . MET A 1 90 ? -13.852 -2.027 15.177 1.00 95.12 90 MET A N 1
ATOM 711 C CA . MET A 1 90 ? -13.676 -0.838 16.021 1.00 95.12 90 MET A CA 1
ATOM 712 C C . MET A 1 90 ? -14.774 0.203 15.771 1.00 95.12 90 MET A C 1
ATOM 714 O O . MET A 1 90 ? -15.331 0.763 16.720 1.00 95.12 90 MET A O 1
ATOM 718 N N . SER A 1 91 ? -15.134 0.422 14.504 1.00 95.69 91 SER A N 1
ATOM 719 C CA . SER A 1 91 ? -16.207 1.344 14.113 1.00 95.69 91 SER A CA 1
ATOM 720 C C . SER A 1 91 ? -17.553 0.932 14.711 1.00 95.69 91 SER A C 1
ATOM 722 O O . SER A 1 91 ? -18.282 1.769 15.255 1.00 95.69 91 SER A O 1
ATOM 724 N N . GLU A 1 92 ? -17.867 -0.365 14.685 1.00 97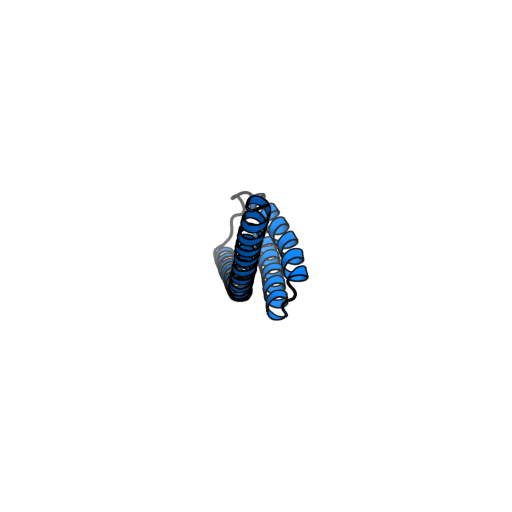.12 92 GLU A N 1
ATOM 725 C CA . GLU A 1 92 ? -19.078 -0.899 15.305 1.00 97.12 92 GLU A CA 1
ATOM 726 C C . GLU A 1 92 ? -19.084 -0.677 16.825 1.00 97.12 92 GLU A C 1
ATOM 728 O O . GLU A 1 92 ? -20.074 -0.191 17.388 1.00 97.12 92 GLU A O 1
ATOM 733 N N . LEU A 1 93 ? -17.970 -0.988 17.498 1.00 97.25 93 LEU A N 1
ATOM 734 C CA . LEU A 1 93 ? -17.836 -0.833 18.944 1.00 97.25 93 LEU A CA 1
ATOM 735 C C . LEU A 1 93 ? -18.010 0.631 19.375 1.00 97.25 93 LEU A C 1
ATOM 737 O O . LEU A 1 93 ? -18.800 0.912 20.279 1.00 97.25 93 LEU A O 1
ATOM 741 N N . LEU A 1 94 ? -17.349 1.569 18.692 1.00 96.56 94 LEU A N 1
ATOM 742 C CA . LEU A 1 94 ? -17.506 3.006 18.934 1.00 96.56 94 LEU A CA 1
ATOM 743 C C . LEU A 1 94 ? -18.953 3.465 18.702 1.00 96.56 94 LEU A C 1
ATOM 745 O O . LEU A 1 94 ? -19.490 4.259 19.479 1.00 96.56 94 LEU A O 1
ATOM 749 N N . GLY A 1 95 ? -19.613 2.935 17.670 1.00 96.00 95 GLY A N 1
ATOM 750 C CA . GLY A 1 95 ? -21.029 3.185 17.409 1.00 96.00 95 GLY A CA 1
ATOM 751 C C . GLY A 1 95 ? -21.932 2.720 18.556 1.00 96.00 95 GLY A C 1
ATOM 752 O O . GLY A 1 95 ? -22.823 3.464 18.977 1.00 96.00 95 GLY A O 1
ATOM 753 N N . ARG A 1 96 ? -21.686 1.521 19.103 1.00 96.12 96 ARG A N 1
ATOM 754 C CA . ARG A 1 96 ? -22.407 0.997 20.278 1.00 96.12 96 ARG A CA 1
ATOM 755 C C . ARG A 1 96 ? -22.216 1.899 21.500 1.00 96.12 96 ARG A C 1
ATOM 757 O O . ARG A 1 96 ? -23.208 2.280 22.121 1.00 96.12 96 ARG A O 1
ATOM 764 N N . MET A 1 97 ? -20.981 2.316 21.790 1.00 95.25 97 MET A N 1
ATOM 765 C CA . MET A 1 97 ? -20.687 3.205 22.922 1.00 95.25 97 MET A CA 1
ATOM 766 C C . MET A 1 97 ? -21.407 4.556 22.809 1.00 95.25 97 MET A C 1
ATOM 768 O O . MET A 1 97 ? -22.025 5.008 23.773 1.00 95.25 97 MET A O 1
ATOM 772 N N . LYS A 1 98 ? -21.392 5.188 21.626 1.00 94.19 98 LYS A N 1
ATOM 773 C CA . LYS A 1 98 ? -22.086 6.468 21.397 1.00 94.19 98 LYS A CA 1
ATOM 774 C C . LYS A 1 98 ? -23.593 6.357 21.632 1.00 94.19 98 LYS A C 1
ATOM 776 O O . LYS A 1 98 ? -24.179 7.235 22.266 1.00 94.19 98 LYS A O 1
ATOM 781 N N . ARG A 1 99 ? -24.224 5.271 21.169 1.00 94.25 99 ARG A N 1
ATOM 782 C CA . ARG A 1 99 ? -25.657 5.018 21.412 1.00 94.25 99 ARG A CA 1
ATOM 783 C C . ARG A 1 99 ? -25.956 4.837 22.900 1.00 94.25 99 ARG A C 1
ATOM 785 O O . ARG A 1 99 ? -26.909 5.431 23.397 1.00 94.25 99 ARG A O 1
ATOM 792 N N . GLN A 1 100 ? -25.118 4.086 23.617 1.00 92.81 100 GLN A N 1
ATOM 793 C CA . GLN A 1 100 ? -25.255 3.904 25.065 1.00 92.81 100 GLN A CA 1
ATOM 794 C C . GLN A 1 100 ? -25.145 5.238 25.821 1.00 92.81 100 GLN A C 1
ATOM 796 O O . GLN A 1 100 ? -25.981 5.536 26.672 1.00 92.81 100 GLN A O 1
ATOM 801 N N . GLN A 1 101 ? -24.163 6.078 25.478 1.00 92.12 101 GLN A N 1
ATOM 802 C CA . GLN A 1 101 ? -24.023 7.419 26.057 1.00 92.12 101 GLN A CA 1
ATOM 803 C C . GLN A 1 101 ? -25.232 8.315 25.753 1.00 92.12 101 GLN A C 1
ATOM 805 O O . GLN A 1 1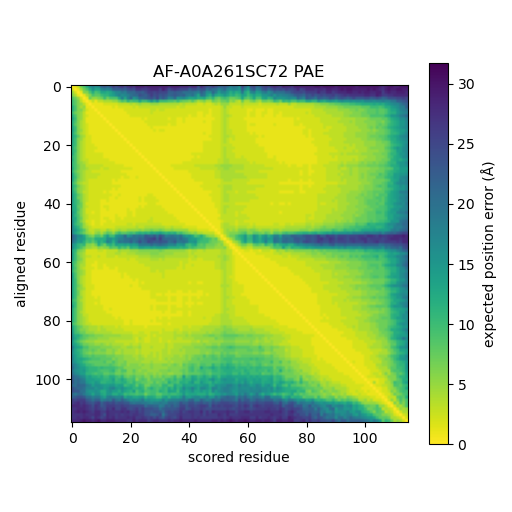01 ? -25.691 9.045 26.632 1.00 92.12 101 GLN A O 1
ATOM 810 N N . GLY A 1 102 ? -25.771 8.250 24.531 1.00 92.81 102 GLY A N 1
ATOM 811 C CA . GLY A 1 102 ? -26.975 8.984 24.138 1.00 92.81 102 GLY A CA 1
ATOM 812 C C . GLY A 1 102 ? -28.203 8.588 24.961 1.00 92.81 102 GLY A C 1
ATOM 813 O O . GLY A 1 102 ? -28.894 9.463 25.480 1.00 92.81 102 GLY A O 1
ATOM 814 N N . ALA A 1 103 ? -28.428 7.285 25.152 1.00 91.12 103 ALA A N 1
ATOM 815 C CA . ALA A 1 103 ? -29.516 6.782 25.988 1.00 91.12 103 ALA A CA 1
ATOM 816 C C . ALA A 1 103 ? -29.380 7.265 27.442 1.00 91.12 103 ALA A C 1
ATOM 818 O O . ALA A 1 103 ? -30.322 7.836 27.988 1.00 91.12 103 ALA A O 1
ATOM 819 N N . LEU A 1 104 ? -28.194 7.122 28.047 1.00 90.19 104 LEU A N 1
ATOM 820 C CA . LEU A 1 104 ? -27.933 7.593 29.414 1.00 90.19 104 LEU A CA 1
ATOM 821 C C . LEU A 1 104 ? -28.187 9.100 29.574 1.00 90.19 104 LEU A C 1
ATOM 823 O O . LEU A 1 104 ? -28.806 9.521 30.551 1.00 90.19 104 LEU A O 1
ATOM 827 N N . ARG A 1 105 ? -27.760 9.917 28.601 1.00 87.56 105 ARG A N 1
ATOM 828 C CA . ARG A 1 105 ? -28.016 11.367 28.599 1.00 87.56 105 ARG A CA 1
ATOM 829 C C . ARG A 1 105 ? -29.503 11.698 28.491 1.00 87.56 105 ARG A C 1
ATOM 831 O O . ARG A 1 105 ? -29.958 12.594 29.196 1.00 87.56 105 ARG A O 1
ATOM 838 N N . ALA A 1 106 ? -30.254 10.981 27.654 1.00 86.56 106 ALA A N 1
ATOM 839 C CA . ALA A 1 106 ? -31.695 11.176 27.525 1.00 86.56 106 ALA A CA 1
ATOM 840 C C . ALA A 1 106 ? -32.413 10.889 28.853 1.00 86.56 106 ALA A C 1
ATOM 842 O O . ALA A 1 106 ? -33.137 11.749 29.344 1.00 86.56 106 ALA A O 1
ATOM 843 N N . TYR A 1 107 ? -32.129 9.747 29.492 1.00 80.06 107 TYR A N 1
ATOM 844 C CA . TYR A 1 107 ? -32.712 9.402 30.794 1.00 80.06 107 TYR A CA 1
ATOM 845 C C . TYR A 1 107 ? -32.360 10.416 31.895 1.00 80.06 107 TYR A C 1
ATOM 847 O O . TYR A 1 107 ? -33.230 10.806 32.676 1.00 80.06 107 TYR A O 1
ATOM 855 N N . ALA A 1 108 ? -31.109 10.884 31.950 1.00 81.75 108 ALA A N 1
ATOM 856 C CA . ALA A 1 108 ? -30.692 11.905 32.913 1.00 81.75 108 ALA A CA 1
ATOM 857 C C . ALA A 1 108 ? -31.381 13.261 32.666 1.00 81.75 108 ALA A C 1
ATOM 859 O O . ALA A 1 108 ? -31.816 13.912 33.616 1.00 81.75 108 ALA A O 1
ATOM 860 N N . GLY A 1 109 ? -31.537 13.664 31.401 1.00 76.88 109 GLY A N 1
ATOM 861 C CA . GLY A 1 109 ? -32.250 14.885 31.020 1.00 76.88 109 GLY A CA 1
ATOM 862 C C . GLY A 1 109 ? -33.749 14.826 31.326 1.00 76.88 109 GLY A C 1
ATOM 863 O O . GLY A 1 109 ? -34.317 15.810 31.795 1.00 76.88 109 GLY A O 1
ATOM 864 N N . THR A 1 110 ? -34.390 13.669 31.141 1.00 67.44 110 THR A N 1
ATOM 865 C CA . THR A 1 110 ? -35.793 13.461 31.534 1.00 67.44 110 THR A CA 1
ATOM 866 C C . THR A 1 110 ? -35.970 13.564 33.050 1.00 67.44 110 THR A C 1
ATOM 868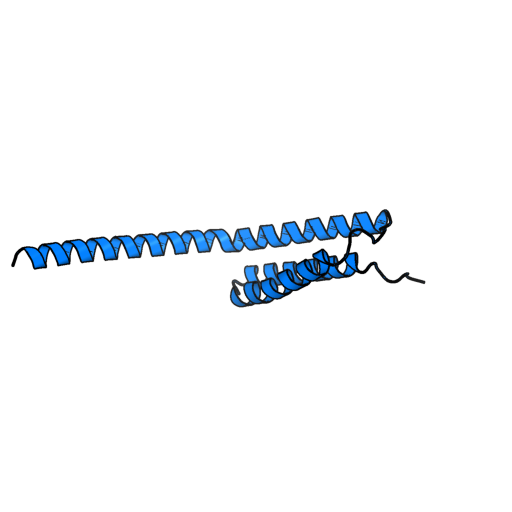 O O . THR A 1 110 ? -36.930 14.181 33.504 1.00 67.44 110 THR A O 1
ATOM 871 N N . LYS A 1 111 ? -35.026 13.036 33.842 1.00 61.28 111 LYS A N 1
ATOM 872 C CA . LYS A 1 111 ? -35.059 13.131 35.311 1.00 61.28 111 LYS A CA 1
ATOM 873 C C . LYS A 1 111 ? -34.854 14.566 35.818 1.00 61.28 111 LYS A C 1
ATOM 875 O O . LYS A 1 111 ? -35.485 14.947 36.795 1.00 61.28 111 LYS A O 1
ATOM 880 N N . ALA A 1 112 ? -34.022 15.365 35.148 1.00 59.41 112 ALA A N 1
ATOM 881 C CA . ALA A 1 112 ? -33.794 16.772 35.495 1.00 59.41 112 ALA A CA 1
ATOM 882 C C . ALA A 1 112 ? -34.969 17.700 35.131 1.00 59.41 112 ALA A C 1
ATOM 884 O O . ALA A 1 112 ? -35.095 18.770 35.707 1.00 59.41 112 ALA A O 1
ATOM 885 N N . ARG A 1 113 ? -35.820 17.303 34.176 1.00 57.91 113 ARG A N 1
ATOM 886 C CA . ARG A 1 113 ? -36.985 18.079 33.715 1.00 57.91 113 ARG A CA 1
ATOM 887 C C . ARG A 1 113 ? -38.273 17.770 34.494 1.00 57.91 113 ARG A C 1
ATOM 889 O O . ARG A 1 113 ? -39.295 18.401 34.251 1.00 57.91 113 ARG A O 1
ATOM 896 N N . ALA A 1 114 ? -38.226 16.773 35.375 1.00 55.00 114 ALA A N 1
ATOM 897 C CA . ALA A 1 114 ? -3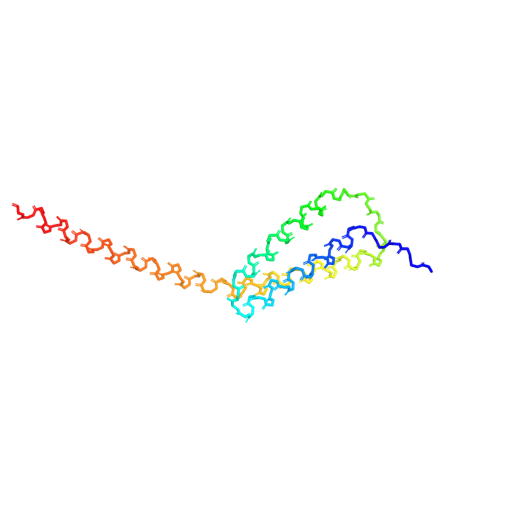9.329 16.338 36.230 1.00 55.00 114 ALA A CA 1
ATOM 898 C C . ALA A 1 114 ? -39.217 16.861 37.682 1.00 55.00 114 ALA A C 1
ATOM 900 O O . ALA A 1 114 ? -40.002 16.447 38.532 1.00 55.00 114 ALA A O 1
ATOM 901 N N . LEU A 1 115 ? -38.243 17.739 37.953 1.00 47.84 115 LEU A N 1
ATOM 902 C CA . LEU A 1 115 ? -38.029 18.477 39.204 1.00 47.84 115 LEU A CA 1
ATOM 903 C C . LEU A 1 115 ? -38.197 19.974 38.931 1.00 47.84 115 LEU A C 1
ATOM 905 O O . LEU A 1 115 ? -38.683 20.670 39.845 1.00 47.84 115 LEU A O 1
#

Mean predicted aligned error: 6.97 Å

InterPro domains:
  IPR008622 Flagellar protein FliT [PF05400] (9-108)